Protein AF-A0A942RV87-F1 (afdb_monomer_lite)

pLDDT: mean 85.52, std 11.35, range [35.34, 95.31]

Foldseek 3Di:
DPQQDADLKWKKWAFPQGDIDTCSRVVQAPPVDRVHGSLVCCQPPNDDPVRHDTQKMWMDHHPDIDIDGCVPPDPPKDKDKDWAKDFDADPVRHTPDMDTDWMWTWIWDDDPNDIDTDIDTGD

Radius of gyration: 16.55 Å; chains: 1; bounding box: 51×29×45 Å

Sequence (123 aa):
MNLPIPLDSSIRAEYADGFIIDETALLDRSPYNQDENVFRAILNKAPEEEHGALVKLTTFFRDHMYTIDWTKVPEGSRPIRFRHGFSTTDMGGNVIASGWSGVDFGYQYTKEGRNYEFKKEIR

Secondary structure (DSSP, 8-state):
--PPPPPSEEEEEEETTS-EEEHHHHTS--SS-TTS-HHHHHHHS---GGG-SEEEEEEEETTEEEEEEGGGSPTT-EEEEEEEEEEEE-TTS-EEEEEEEEEEEEEEEEETTEEEEEEEEE-

Structure (mmCIF, N/CA/C/O backbone):
data_AF-A0A942RV87-F1
#
_entry.id   AF-A0A942RV87-F1
#
loop_
_atom_site.group_PDB
_atom_site.id
_atom_site.type_symbol
_atom_site.label_atom_id
_atom_site.label_alt_id
_atom_site.label_comp_id
_atom_site.label_asym_id
_atom_site.label_entity_id
_atom_site.label_seq_id
_atom_site.pdbx_PDB_ins_code
_atom_site.Cartn_x
_atom_site.Cartn_y
_atom_site.Cartn_z
_atom_site.occupancy
_atom_site.B_iso_or_equiv
_atom_site.auth_seq_id
_atom_site.auth_comp_id
_atom_site.auth_asym_id
_atom_site.auth_atom_id
_atom_site.pdbx_PDB_model_num
ATOM 1 N N . MET A 1 1 ? -13.707 -8.703 -22.001 1.00 35.34 1 MET A N 1
ATOM 2 C CA . MET A 1 1 ? -13.308 -7.417 -21.393 1.00 35.34 1 MET A CA 1
ATOM 3 C C . MET A 1 1 ? -11.808 -7.481 -21.184 1.00 35.34 1 MET A C 1
ATOM 5 O O . MET A 1 1 ? -11.368 -8.412 -20.524 1.00 35.34 1 MET A O 1
ATOM 9 N N . ASN A 1 2 ? -11.034 -6.582 -21.796 1.00 35.50 2 ASN A N 1
ATOM 10 C CA . ASN A 1 2 ? -9.607 -6.467 -21.495 1.00 35.50 2 ASN A CA 1
ATOM 11 C C . ASN A 1 2 ? -9.497 -5.804 -20.127 1.00 35.50 2 ASN A C 1
ATOM 13 O O . ASN A 1 2 ? -9.684 -4.595 -20.016 1.00 35.50 2 ASN A O 1
ATOM 17 N N . LEU A 1 3 ? -9.283 -6.610 -19.089 1.00 41.84 3 LEU A N 1
ATOM 18 C CA . LEU A 1 3 ? -8.865 -6.072 -17.804 1.00 41.84 3 LEU A CA 1
ATOM 19 C C . LEU A 1 3 ? -7.516 -5.371 -18.026 1.00 41.84 3 LEU A C 1
ATOM 21 O O . LEU A 1 3 ? -6.682 -5.910 -18.762 1.00 41.84 3 LEU A O 1
ATOM 25 N N . PRO A 1 4 ? -7.313 -4.168 -17.470 1.00 51.50 4 PRO A N 1
ATOM 26 C CA . PRO A 1 4 ? -6.018 -3.509 -17.528 1.00 51.50 4 PRO A CA 1
ATOM 27 C C . PRO A 1 4 ? -4.950 -4.478 -17.019 1.00 51.50 4 PRO A C 1
ATOM 29 O O . PRO A 1 4 ? -5.129 -5.131 -15.989 1.00 51.50 4 PRO A O 1
ATOM 32 N N . ILE A 1 5 ? -3.867 -4.610 -17.788 1.00 46.25 5 ILE A N 1
ATOM 33 C CA . ILE A 1 5 ? -2.694 -5.374 -17.365 1.00 46.25 5 ILE A CA 1
ATOM 34 C C . ILE A 1 5 ? -2.258 -4.740 -16.039 1.00 46.25 5 ILE A C 1
ATOM 36 O O . ILE A 1 5 ? -2.039 -3.524 -16.021 1.00 46.25 5 ILE A O 1
ATOM 40 N N . PRO A 1 6 ? -2.193 -5.501 -14.931 1.00 52.31 6 PRO A N 1
ATOM 41 C CA . PRO A 1 6 ? -1.683 -4.973 -13.680 1.00 52.31 6 PRO A CA 1
ATOM 42 C C . PRO A 1 6 ? -0.337 -4.316 -13.958 1.00 52.31 6 PRO A C 1
ATOM 44 O O . PRO A 1 6 ? 0.491 -4.886 -14.668 1.00 52.31 6 PRO A O 1
ATOM 47 N N . LEU A 1 7 ? -0.112 -3.122 -13.414 1.00 61.56 7 LEU A N 1
ATOM 48 C CA . LEU A 1 7 ? 1.251 -2.612 -13.320 1.00 61.56 7 LEU A CA 1
ATOM 49 C C . LEU A 1 7 ? 2.100 -3.724 -12.696 1.00 61.56 7 LEU A C 1
ATOM 51 O O . LEU A 1 7 ? 1.633 -4.369 -11.757 1.00 61.56 7 LEU A O 1
ATOM 55 N N . ASP A 1 8 ? 3.313 -3.954 -13.215 1.00 67.69 8 ASP A N 1
ATOM 56 C CA . ASP A 1 8 ? 4.206 -5.048 -12.781 1.00 67.69 8 ASP A CA 1
ATOM 57 C C . ASP A 1 8 ? 4.320 -5.156 -11.250 1.00 67.69 8 ASP A C 1
ATOM 59 O O . ASP A 1 8 ? 4.561 -6.237 -10.717 1.00 67.69 8 ASP A O 1
ATOM 63 N N . SER A 1 9 ? 4.083 -4.040 -10.550 1.00 78.75 9 SER A N 1
ATOM 64 C CA . SER A 1 9 ? 3.606 -4.013 -9.170 1.00 78.75 9 SER A CA 1
ATOM 65 C C . SER A 1 9 ? 2.347 -3.140 -9.035 1.00 78.75 9 SER A C 1
ATOM 67 O O . SER A 1 9 ? 2.428 -1.941 -9.322 1.00 78.75 9 SER A O 1
ATOM 69 N N . SER A 1 10 ? 1.239 -3.672 -8.526 1.00 88.12 10 SER A N 1
ATOM 70 C CA . SER A 1 10 ? 0.019 -2.907 -8.226 1.00 88.12 10 SER A CA 1
ATOM 71 C C . SER A 1 10 ? -0.443 -3.138 -6.786 1.00 88.12 10 SER A C 1
ATOM 73 O O . SER A 1 10 ? -0.019 -4.094 -6.132 1.00 88.12 10 SER A O 1
ATOM 75 N N . ILE A 1 11 ? -1.300 -2.260 -6.266 1.00 90.44 11 ILE A N 1
ATOM 76 C CA . ILE A 1 11 ? -1.909 -2.416 -4.938 1.00 90.44 11 ILE A CA 1
ATOM 77 C C . ILE A 1 11 ? -3.427 -2.294 -4.969 1.00 90.44 11 ILE A C 1
ATOM 79 O O . ILE A 1 11 ? -3.999 -1.628 -5.830 1.00 90.44 11 ILE A O 1
ATOM 83 N N . ARG A 1 12 ? -4.058 -2.882 -3.954 1.00 92.69 12 ARG A N 1
ATOM 84 C CA . ARG A 1 12 ? -5.490 -2.779 -3.686 1.00 92.69 12 ARG A CA 1
ATOM 85 C C . ARG A 1 12 ? -5.744 -2.620 -2.195 1.00 92.69 12 ARG A C 1
ATOM 87 O O . ARG A 1 12 ? -5.260 -3.432 -1.407 1.00 92.69 12 ARG A O 1
ATOM 94 N N . ALA A 1 13 ? -6.509 -1.601 -1.829 1.00 93.00 13 ALA A N 1
ATOM 95 C CA . ALA A 1 13 ? -6.954 -1.322 -0.470 1.00 93.00 13 ALA A CA 1
ATOM 96 C C . ALA A 1 13 ? -8.460 -1.589 -0.349 1.00 93.00 13 ALA A C 1
ATOM 98 O O . ALA A 1 13 ? -9.222 -1.152 -1.207 1.00 93.00 13 ALA A O 1
ATOM 99 N N . GLU A 1 14 ? -8.869 -2.298 0.700 1.00 94.75 14 GLU A N 1
ATOM 100 C CA . GLU A 1 14 ? -10.266 -2.589 1.048 1.00 94.75 14 GLU A CA 1
ATOM 101 C C . GLU A 1 14 ? -10.568 -1.995 2.424 1.00 94.75 14 GLU A C 1
ATOM 103 O O . GLU A 1 14 ? -9.768 -2.154 3.355 1.00 94.75 14 GLU A O 1
ATOM 108 N N . TYR A 1 15 ? -11.718 -1.338 2.544 1.00 93.94 15 TYR A N 1
ATOM 109 C CA . TYR A 1 15 ? -12.161 -0.615 3.735 1.00 93.94 15 TYR A CA 1
ATOM 110 C C . TYR A 1 15 ? -13.391 -1.267 4.365 1.00 93.94 15 TYR A C 1
ATOM 112 O O . TYR A 1 15 ? -14.017 -2.143 3.768 1.00 93.94 15 TYR A O 1
ATOM 120 N N . ALA A 1 16 ? -13.679 -0.905 5.614 1.00 92.94 16 ALA A N 1
ATOM 121 C CA . ALA A 1 16 ? -14.646 -1.603 6.458 1.00 92.94 16 ALA A CA 1
ATOM 122 C C . ALA A 1 16 ? -16.072 -1.636 5.882 1.00 92.94 16 ALA A C 1
ATOM 124 O O . ALA A 1 16 ? -16.790 -2.611 6.100 1.00 92.94 16 ALA A O 1
ATOM 125 N N . ASP A 1 17 ? -16.472 -0.607 5.138 1.00 92.94 17 ASP A N 1
ATOM 126 C CA . ASP A 1 17 ? -17.773 -0.528 4.467 1.00 92.94 17 ASP A CA 1
ATOM 127 C C . ASP A 1 17 ? -17.830 -1.277 3.118 1.00 92.94 17 ASP A C 1
ATOM 129 O O . ASP A 1 17 ? -18.891 -1.379 2.500 1.00 92.94 17 ASP A O 1
ATOM 133 N N . GLY A 1 18 ? -16.699 -1.820 2.660 1.00 91.56 18 GLY A N 1
ATOM 134 C CA . GLY A 1 18 ? -16.550 -2.478 1.365 1.00 91.56 18 GLY A CA 1
ATOM 135 C C . GLY A 1 18 ? -16.053 -1.569 0.239 1.00 91.56 18 GLY A C 1
ATOM 136 O O . GLY A 1 18 ? -15.942 -2.041 -0.894 1.00 91.56 18 GLY A O 1
ATOM 137 N N . PHE A 1 19 ? -15.721 -0.303 0.509 1.00 91.94 19 PHE A N 1
ATOM 138 C CA . PHE A 1 19 ? -15.067 0.573 -0.458 1.00 91.94 19 PHE A CA 1
ATOM 139 C C . PHE A 1 19 ? -13.678 0.039 -0.831 1.00 91.94 19 PHE A C 1
ATOM 141 O O . PHE A 1 19 ? -12.939 -0.488 0.007 1.00 91.94 19 PHE A O 1
ATOM 148 N N . ILE A 1 20 ? -13.322 0.150 -2.115 1.00 91.88 20 ILE A N 1
ATOM 149 C CA . ILE A 1 20 ? -12.077 -0.399 -2.660 1.00 91.88 20 ILE A CA 1
ATOM 150 C C . ILE A 1 20 ? -11.376 0.642 -3.528 1.00 91.88 20 ILE A C 1
ATOM 152 O O . ILE A 1 20 ? -11.950 1.140 -4.496 1.00 91.88 20 ILE A O 1
ATOM 156 N N . ILE A 1 21 ? -10.094 0.880 -3.239 1.00 90.19 21 ILE A N 1
ATOM 157 C CA . ILE A 1 21 ? -9.183 1.623 -4.118 1.00 90.19 21 ILE A CA 1
ATOM 158 C C . ILE A 1 21 ? -8.205 0.635 -4.750 1.00 90.19 21 ILE A C 1
ATOM 160 O O . ILE A 1 21 ? -7.560 -0.140 -4.042 1.00 90.19 21 ILE A O 1
ATOM 164 N N . ASP A 1 22 ? -8.080 0.657 -6.076 1.00 90.06 22 ASP A N 1
ATOM 165 C CA . ASP A 1 22 ? -7.328 -0.353 -6.820 1.00 90.06 22 ASP A CA 1
ATOM 166 C C . ASP A 1 22 ? -6.466 0.274 -7.925 1.00 90.06 22 ASP A C 1
ATOM 168 O O . ASP A 1 22 ? -6.976 0.866 -8.879 1.00 90.06 22 ASP A O 1
ATOM 172 N N . GLU A 1 23 ? -5.144 0.121 -7.807 1.00 87.12 23 GLU A N 1
ATOM 173 C CA . GLU A 1 23 ? -4.163 0.607 -8.784 1.00 87.12 23 GLU A CA 1
ATOM 174 C C . GLU A 1 23 ? -4.318 -0.098 -10.140 1.00 87.12 23 GLU A C 1
ATOM 176 O O . GLU A 1 23 ? -4.011 0.504 -11.170 1.00 87.12 23 GLU A O 1
ATOM 181 N N . THR A 1 24 ? -4.835 -1.336 -10.166 1.00 79.50 24 THR A N 1
ATOM 182 C CA . THR A 1 24 ? -5.089 -2.067 -11.418 1.00 79.50 24 THR A CA 1
ATOM 183 C C . THR A 1 24 ? -6.232 -1.443 -12.208 1.00 79.50 24 THR A C 1
ATOM 185 O O . THR A 1 24 ? -6.108 -1.274 -13.416 1.00 79.50 24 THR A O 1
ATOM 188 N N . ALA A 1 25 ? -7.316 -1.040 -11.540 1.00 80.56 25 ALA A N 1
ATOM 189 C CA . ALA A 1 25 ? -8.480 -0.452 -12.195 1.00 80.56 25 ALA A CA 1
ATOM 190 C C . ALA A 1 25 ? -8.252 1.020 -12.579 1.00 80.56 25 ALA A C 1
ATOM 192 O O . ALA A 1 25 ? -8.737 1.466 -13.617 1.00 80.56 25 ALA A O 1
ATOM 193 N N . LEU A 1 26 ? -7.514 1.768 -11.751 1.00 77.19 26 LEU A N 1
ATOM 194 C CA . LEU A 1 26 ? -7.356 3.222 -11.879 1.00 77.19 26 LEU A CA 1
ATOM 195 C C . LEU A 1 26 ? -6.091 3.666 -12.632 1.00 77.19 26 LEU A C 1
ATOM 197 O O . LEU A 1 26 ? -5.913 4.864 -12.843 1.00 77.19 26 LEU A O 1
ATOM 201 N N . LEU A 1 27 ? -5.220 2.736 -13.045 1.00 77.56 27 LEU A N 1
ATOM 202 C CA . LEU A 1 27 ? -3.946 3.033 -13.722 1.00 77.56 27 LEU A CA 1
ATOM 203 C C . LEU A 1 27 ? -3.029 3.963 -12.892 1.00 77.56 27 LEU A C 1
ATOM 205 O O . LEU A 1 27 ? -2.566 4.989 -13.386 1.00 77.56 27 LEU A O 1
ATOM 209 N N . ASP A 1 28 ? -2.792 3.611 -11.623 1.00 81.50 28 ASP A N 1
ATOM 210 C CA . ASP A 1 28 ? -2.002 4.384 -10.636 1.00 81.50 28 ASP A CA 1
ATOM 211 C C . ASP A 1 28 ? -2.433 5.845 -10.439 1.00 81.50 28 ASP A C 1
ATOM 213 O O . ASP A 1 28 ? -1.616 6.709 -10.136 1.00 81.50 28 ASP A O 1
ATOM 217 N N . ARG A 1 29 ? -3.732 6.136 -10.567 1.00 84.88 29 ARG A N 1
ATOM 218 C CA . ARG A 1 29 ? -4.301 7.459 -10.269 1.00 84.88 29 ARG A CA 1
ATOM 219 C C . ARG A 1 29 ? -5.178 7.424 -9.030 1.00 84.88 29 ARG A C 1
ATOM 221 O O . ARG A 1 29 ? -6.035 6.555 -8.891 1.00 84.88 29 ARG A O 1
ATOM 228 N N . SER A 1 30 ? -4.977 8.384 -8.137 1.00 84.06 30 SER A N 1
ATOM 229 C CA . SER A 1 30 ? -5.816 8.561 -6.956 1.00 84.06 30 SER A CA 1
ATOM 230 C C . SER A 1 30 ? -7.253 8.920 -7.360 1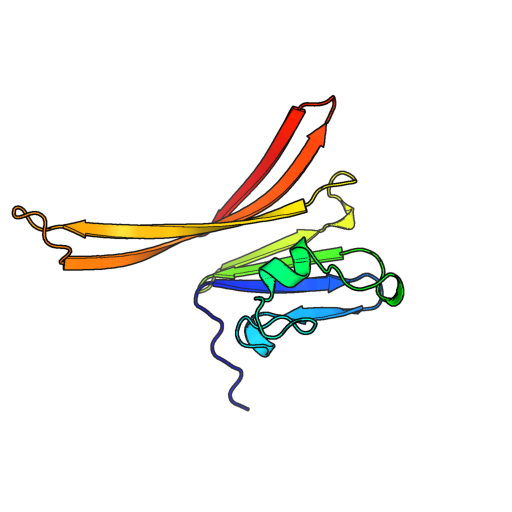.00 84.06 30 SER A C 1
ATOM 232 O O . SER A 1 30 ? -7.446 9.765 -8.239 1.00 84.06 30 SER A O 1
ATOM 234 N N . PRO A 1 31 ? -8.274 8.336 -6.703 1.00 84.12 31 PRO A N 1
ATOM 235 C CA . PRO A 1 31 ? -9.667 8.714 -6.933 1.00 84.12 31 PRO A CA 1
ATOM 236 C C . PRO A 1 31 ? -10.000 10.117 -6.393 1.00 84.12 31 PRO A C 1
ATOM 238 O O . PRO A 1 31 ? -11.021 10.684 -6.768 1.00 84.12 31 PRO A O 1
ATOM 241 N N . TYR A 1 32 ? -9.142 10.690 -5.540 1.00 83.25 32 TYR A N 1
ATOM 242 C CA . TYR A 1 32 ? -9.386 11.964 -4.852 1.00 83.25 32 TYR A CA 1
ATOM 243 C C . TYR A 1 32 ? -8.589 13.139 -5.427 1.00 83.25 32 TYR A C 1
ATOM 245 O O . TYR A 1 32 ? -8.971 14.294 -5.253 1.00 83.25 32 TYR A O 1
ATOM 253 N N . ASN A 1 33 ? -7.440 12.867 -6.051 1.00 83.06 33 ASN A N 1
ATOM 254 C CA . ASN A 1 33 ? -6.567 13.887 -6.627 1.00 83.06 33 ASN A CA 1
ATOM 255 C C . ASN A 1 33 ? -5.850 13.326 -7.859 1.00 83.06 33 ASN A C 1
ATOM 257 O O . ASN A 1 33 ? -5.003 12.452 -7.728 1.00 83.06 33 ASN A O 1
ATOM 261 N N . GLN A 1 34 ? -6.147 13.847 -9.047 1.00 82.06 34 GLN A N 1
ATOM 262 C CA . GLN A 1 34 ? -5.583 13.319 -10.295 1.00 82.06 34 GLN A CA 1
ATOM 263 C C . GLN A 1 34 ? -4.062 13.506 -10.423 1.00 82.06 34 GLN A C 1
ATOM 265 O O . GLN A 1 34 ? -3.441 12.792 -11.209 1.00 82.06 34 GLN A O 1
ATOM 270 N N . ASP A 1 35 ? -3.468 14.404 -9.634 1.00 84.94 35 ASP A N 1
ATOM 271 C CA . ASP A 1 35 ? -2.017 14.625 -9.586 1.00 84.94 35 ASP A CA 1
ATOM 272 C C . ASP A 1 35 ? -1.292 13.652 -8.635 1.00 84.94 35 ASP A C 1
ATOM 274 O O . ASP A 1 35 ? -0.063 13.655 -8.535 1.00 84.94 35 ASP A O 1
ATOM 278 N N . GLU A 1 36 ? -2.039 12.813 -7.912 1.00 85.31 36 GLU A N 1
ATOM 279 C CA . GLU A 1 36 ? -1.506 11.821 -6.986 1.00 85.31 36 GLU A CA 1
ATOM 280 C C . GLU A 1 36 ? -1.785 10.399 -7.455 1.00 85.31 36 GLU A C 1
ATOM 282 O O . GLU A 1 36 ? -2.736 10.113 -8.183 1.00 85.31 36 GLU A O 1
ATOM 287 N N . ASN A 1 37 ? -0.959 9.478 -6.972 1.00 87.62 37 ASN A N 1
ATOM 288 C CA . ASN A 1 37 ? -1.090 8.069 -7.283 1.00 87.62 37 ASN A CA 1
ATOM 289 C C . ASN A 1 37 ? -1.861 7.303 -6.202 1.00 87.62 37 ASN A C 1
ATOM 291 O O . ASN A 1 37 ? -2.064 7.812 -5.096 1.00 87.62 37 ASN A O 1
ATOM 295 N N . VAL A 1 38 ? -2.314 6.083 -6.505 1.00 88.25 38 VAL A N 1
ATOM 296 C CA . VAL A 1 38 ? -3.189 5.317 -5.592 1.00 88.25 38 VAL A CA 1
ATOM 297 C C . VAL A 1 38 ? -2.513 5.073 -4.246 1.00 88.25 38 VAL A C 1
ATOM 299 O O . VAL A 1 38 ? -3.142 5.200 -3.198 1.00 88.25 38 VAL A O 1
ATOM 302 N N . PHE A 1 39 ? -1.213 4.778 -4.248 1.00 88.06 39 PHE A N 1
ATOM 303 C CA . PHE A 1 39 ? -0.488 4.565 -2.998 1.00 88.06 39 PHE A CA 1
ATOM 304 C C . PHE A 1 39 ? -0.421 5.832 -2.142 1.00 88.06 39 PHE A C 1
ATOM 306 O O . PHE A 1 39 ? -0.629 5.763 -0.933 1.00 88.06 39 PHE A O 1
ATOM 313 N N . ARG A 1 40 ? -0.193 7.001 -2.753 1.00 85.31 40 ARG A N 1
ATOM 314 C CA . ARG A 1 40 ? -0.272 8.284 -2.045 1.00 85.31 40 ARG A CA 1
ATOM 315 C C . ARG A 1 40 ? -1.673 8.578 -1.531 1.00 85.31 40 ARG A C 1
ATOM 317 O O . ARG A 1 40 ? -1.777 9.079 -0.416 1.00 85.31 40 ARG A O 1
ATOM 324 N N . ALA A 1 41 ? -2.712 8.222 -2.287 1.00 87.06 41 ALA A N 1
ATOM 325 C CA . ALA A 1 41 ? -4.091 8.322 -1.823 1.00 87.06 41 ALA A CA 1
ATOM 326 C C . ALA A 1 41 ? -4.265 7.534 -0.523 1.00 87.06 41 ALA A C 1
ATOM 328 O O . ALA A 1 41 ? -4.634 8.106 0.488 1.00 87.06 41 ALA A O 1
ATOM 329 N N . ILE A 1 42 ? -3.863 6.264 -0.503 1.00 88.25 42 ILE A N 1
ATOM 330 C CA . ILE A 1 42 ? -3.969 5.407 0.686 1.00 88.25 42 ILE A CA 1
ATOM 331 C C . ILE A 1 42 ? -3.200 5.986 1.890 1.00 88.25 42 ILE A C 1
ATOM 333 O O . ILE A 1 42 ? -3.649 5.838 3.024 1.00 88.25 42 ILE A O 1
ATOM 337 N N . LEU A 1 43 ? -2.058 6.648 1.662 1.00 86.00 43 LEU A N 1
ATOM 338 C CA . LEU A 1 43 ? -1.239 7.242 2.727 1.00 86.00 43 LEU A CA 1
ATOM 339 C C . LEU A 1 43 ? -1.788 8.560 3.283 1.00 86.00 43 LEU A C 1
ATOM 341 O O . LEU A 1 43 ? -1.760 8.765 4.493 1.00 86.00 43 LEU A O 1
ATOM 345 N N . ASN A 1 44 ? -2.199 9.474 2.404 1.00 79.94 44 ASN A N 1
ATOM 346 C CA . ASN A 1 44 ? -2.482 10.868 2.766 1.00 79.94 44 ASN A CA 1
ATOM 347 C C . ASN A 1 44 ? -3.976 11.184 2.793 1.00 79.94 44 ASN A C 1
ATOM 349 O O . ASN A 1 44 ? -4.400 12.124 3.459 1.00 79.94 44 ASN A O 1
ATOM 353 N N . LYS A 1 45 ? -4.754 10.432 2.019 1.00 74.88 45 LYS A N 1
ATOM 354 C CA . LYS A 1 45 ? -6.195 10.568 1.839 1.00 74.88 45 LYS A CA 1
ATOM 355 C C . LYS A 1 45 ? -6.821 9.187 1.930 1.00 74.88 45 LYS A C 1
ATOM 357 O O . LYS A 1 45 ? -7.457 8.721 0.984 1.00 74.88 45 LYS A O 1
ATOM 362 N N . ALA A 1 46 ? -6.568 8.510 3.053 1.00 73.12 46 ALA A N 1
ATOM 363 C CA . ALA A 1 46 ? -7.368 7.350 3.398 1.00 73.12 46 ALA A CA 1
ATOM 364 C C . ALA A 1 46 ? -8.851 7.739 3.219 1.00 73.12 46 ALA A C 1
ATOM 366 O O . ALA A 1 46 ? -9.187 8.905 3.449 1.00 73.12 46 ALA A O 1
ATOM 367 N N . PRO A 1 47 ? -9.696 6.814 2.752 1.00 75.38 47 PRO A N 1
ATOM 368 C CA . PRO A 1 47 ? -11.124 7.009 2.615 1.00 75.38 47 PRO A CA 1
ATOM 369 C C . PRO A 1 47 ? -11.680 7.793 3.779 1.00 75.38 47 PRO A C 1
ATOM 371 O O . PRO A 1 47 ? -11.292 7.567 4.930 1.00 75.38 47 PRO A O 1
ATOM 374 N N . GLU A 1 48 ? -12.528 8.752 3.428 1.00 72.75 48 GLU A N 1
ATOM 375 C CA . GLU A 1 48 ? -13.154 9.646 4.386 1.00 72.75 48 GLU A CA 1
ATOM 376 C C . GLU A 1 48 ? -13.873 8.838 5.477 1.00 72.75 48 GLU A C 1
ATOM 378 O O . GLU A 1 48 ? -14.096 7.631 5.339 1.00 72.75 48 GLU A O 1
ATOM 383 N N . GLU A 1 49 ? -14.243 9.499 6.578 1.00 76.31 49 GLU A N 1
ATOM 384 C CA . GLU A 1 49 ? -14.845 8.849 7.756 1.00 76.31 49 GLU A CA 1
ATOM 385 C C . GLU A 1 49 ? -16.027 7.914 7.415 1.00 76.31 49 GLU A C 1
ATOM 387 O O . GLU A 1 49 ? -16.292 6.970 8.157 1.00 76.31 49 GLU A O 1
ATOM 392 N N . GLU A 1 50 ? -16.691 8.127 6.274 1.00 84.44 50 GLU A N 1
ATOM 393 C CA . GLU A 1 50 ? -17.792 7.312 5.754 1.00 84.44 50 GLU A CA 1
ATOM 394 C C . GLU A 1 50 ? -17.433 5.845 5.457 1.00 84.44 50 GLU A C 1
ATOM 396 O O . GLU A 1 50 ? -18.264 4.963 5.669 1.00 84.44 50 GLU A O 1
ATOM 401 N N . HIS A 1 51 ? -16.204 5.567 5.018 1.00 86.19 51 HIS A N 1
ATOM 402 C CA . HIS A 1 51 ? -15.797 4.229 4.571 1.00 86.19 51 HIS A CA 1
ATOM 403 C C . HIS A 1 51 ? -15.158 3.381 5.688 1.00 86.19 51 HIS A C 1
ATOM 405 O O . HIS A 1 51 ? -14.939 2.171 5.559 1.00 86.19 51 HIS A O 1
ATOM 411 N N . GLY A 1 52 ? -14.866 4.017 6.824 1.00 86.56 52 GLY A N 1
ATOM 412 C CA . GLY A 1 52 ? -14.255 3.384 7.983 1.00 86.56 52 GLY A CA 1
ATOM 413 C C . GLY A 1 52 ? -12.781 3.010 7.790 1.00 86.56 52 GLY A C 1
ATOM 414 O O . GLY A 1 52 ? -12.060 3.541 6.947 1.00 86.56 52 GLY A O 1
ATOM 415 N N . ALA A 1 53 ? -12.297 2.102 8.638 1.00 89.12 53 ALA A N 1
ATOM 416 C CA . ALA A 1 53 ? -10.883 1.744 8.688 1.00 89.12 53 ALA A CA 1
ATOM 417 C C . ALA A 1 53 ? -10.446 0.868 7.501 1.00 89.12 53 ALA A C 1
ATOM 419 O O . ALA A 1 53 ? -11.219 0.063 6.980 1.00 89.12 53 ALA A O 1
ATOM 420 N N . LEU A 1 54 ? -9.167 0.974 7.126 1.00 91.88 54 LEU A N 1
ATOM 421 C CA . LEU A 1 54 ? -8.516 0.031 6.213 1.00 91.88 54 LEU A CA 1
ATOM 422 C C . LEU A 1 54 ? -8.564 -1.373 6.833 1.00 91.88 54 LEU A C 1
ATOM 424 O O . LEU A 1 54 ? -8.091 -1.559 7.951 1.00 91.88 54 LEU A O 1
ATOM 428 N N . VAL A 1 55 ? -9.113 -2.356 6.117 1.00 94.38 55 VAL A N 1
ATOM 429 C CA . VAL A 1 55 ? -9.217 -3.748 6.596 1.00 94.38 55 VAL A CA 1
ATOM 430 C C . VAL A 1 55 ? -8.239 -4.676 5.894 1.00 94.38 55 VAL A C 1
ATOM 432 O O . VAL A 1 55 ? -7.691 -5.585 6.519 1.00 94.38 55 VAL A O 1
ATOM 435 N N . LYS A 1 56 ? -7.957 -4.440 4.611 1.00 95.12 56 LYS A N 1
ATOM 436 C CA . LYS A 1 56 ? -6.959 -5.207 3.863 1.00 95.12 56 LYS A CA 1
ATOM 437 C C . LYS A 1 56 ? -6.185 -4.297 2.939 1.00 95.12 56 LYS A C 1
ATOM 439 O O . LYS A 1 56 ? -6.758 -3.454 2.255 1.00 95.12 56 LYS A O 1
ATOM 444 N N . LEU A 1 57 ? -4.891 -4.556 2.835 1.00 93.81 57 LEU A N 1
ATOM 445 C CA . LEU A 1 57 ? -4.080 -4.019 1.755 1.00 93.81 57 LEU A CA 1
ATOM 446 C C . LEU A 1 57 ? -3.337 -5.175 1.106 1.00 93.81 57 LEU A C 1
ATOM 448 O O . LEU A 1 57 ? -2.701 -5.998 1.773 1.00 93.81 57 LEU A O 1
ATOM 452 N N . THR A 1 58 ? -3.454 -5.229 -0.209 1.00 92.69 58 THR A N 1
ATOM 453 C CA . THR A 1 58 ? -2.879 -6.268 -1.046 1.00 92.69 58 THR A CA 1
ATOM 454 C C . THR A 1 58 ? -1.922 -5.632 -2.029 1.00 92.69 58 THR A C 1
ATOM 456 O O . THR A 1 58 ? -2.220 -4.587 -2.600 1.00 92.69 58 THR A O 1
ATOM 459 N N . THR A 1 59 ? -0.788 -6.281 -2.239 1.00 90.94 59 THR A N 1
ATOM 460 C CA . THR A 1 59 ? 0.116 -5.994 -3.344 1.00 90.94 59 THR A CA 1
ATOM 461 C C . THR A 1 59 ? 0.130 -7.180 -4.295 1.00 90.94 59 THR A C 1
ATOM 463 O O . THR A 1 59 ? 0.102 -8.341 -3.874 1.00 90.94 59 THR A O 1
ATOM 466 N N . PHE A 1 60 ? 0.206 -6.869 -5.577 1.00 87.88 60 PHE A N 1
ATOM 467 C CA . PHE A 1 60 ? 0.383 -7.818 -6.661 1.00 87.88 60 PHE A CA 1
ATOM 468 C C . PHE A 1 60 ? 1.719 -7.499 -7.315 1.00 87.88 60 PHE A C 1
ATOM 470 O O . PHE A 1 60 ? 2.006 -6.333 -7.580 1.00 87.88 60 PHE A O 1
ATOM 477 N N . PHE A 1 61 ? 2.553 -8.506 -7.527 1.00 85.12 61 PHE A N 1
ATOM 478 C CA . PHE A 1 61 ? 3.811 -8.369 -8.247 1.00 85.12 61 PHE A CA 1
ATOM 479 C C . PHE A 1 61 ? 4.012 -9.614 -9.092 1.00 85.12 61 PHE A C 1
ATOM 481 O O . PHE A 1 61 ? 4.164 -10.700 -8.537 1.00 85.12 61 PHE A O 1
ATOM 488 N N . ARG A 1 62 ? 3.998 -9.464 -10.419 1.00 82.81 62 ARG A N 1
ATOM 489 C CA . ARG A 1 62 ? 4.028 -10.597 -11.359 1.00 82.81 62 ARG A CA 1
ATOM 490 C C . ARG A 1 62 ? 2.951 -11.644 -11.011 1.00 82.81 62 ARG A C 1
ATOM 492 O O . ARG A 1 62 ? 1.765 -11.336 -11.055 1.00 82.81 62 ARG A O 1
ATOM 499 N N . ASP A 1 63 ? 3.355 -12.860 -10.661 1.00 80.56 63 ASP A N 1
ATOM 500 C CA . ASP A 1 63 ? 2.528 -13.998 -10.251 1.00 80.56 63 ASP A CA 1
ATOM 501 C C . ASP A 1 63 ? 2.356 -14.119 -8.724 1.00 80.56 63 ASP A C 1
ATOM 503 O O . ASP A 1 63 ? 1.694 -15.035 -8.232 1.00 80.56 63 ASP A O 1
ATOM 507 N N . HIS A 1 64 ? 2.900 -13.171 -7.961 1.00 83.94 64 HIS A N 1
ATOM 508 C CA . HIS A 1 64 ? 2.810 -13.142 -6.511 1.00 83.94 64 HIS A CA 1
ATOM 509 C C . HIS A 1 64 ? 1.751 -12.162 -6.005 1.00 83.94 64 HIS A C 1
ATOM 511 O O . HIS A 1 64 ? 1.656 -11.011 -6.433 1.00 83.94 64 HIS A O 1
ATOM 517 N N . MET A 1 65 ? 0.988 -12.614 -5.010 1.00 88.69 65 MET A N 1
ATOM 518 C CA . MET A 1 65 ? 0.013 -11.809 -4.284 1.00 88.69 65 MET A CA 1
ATOM 519 C C . MET A 1 65 ? 0.298 -11.899 -2.789 1.00 88.69 65 MET A C 1
ATOM 521 O O . MET A 1 65 ? 0.415 -12.992 -2.230 1.00 88.69 65 MET A O 1
ATOM 525 N N . TYR A 1 66 ? 0.370 -10.744 -2.136 1.00 91.12 66 TYR A N 1
ATOM 526 C CA . TYR A 1 66 ? 0.526 -10.663 -0.691 1.00 91.12 66 TYR A CA 1
ATOM 527 C C . TYR A 1 66 ? -0.491 -9.706 -0.103 1.00 91.12 66 TYR A C 1
ATOM 529 O O . TYR A 1 66 ? -0.553 -8.538 -0.478 1.00 91.12 66 TYR A O 1
ATOM 537 N N . THR A 1 67 ? -1.256 -10.213 0.856 1.00 93.69 67 THR A N 1
ATOM 538 C CA . THR A 1 67 ? -2.266 -9.458 1.590 1.00 93.69 67 THR A CA 1
ATOM 539 C C . THR A 1 67 ? -1.874 -9.406 3.053 1.00 93.69 67 THR A C 1
ATOM 541 O O . THR A 1 67 ? -1.462 -10.411 3.634 1.00 93.69 67 THR A O 1
ATOM 544 N N . ILE A 1 68 ? -2.031 -8.237 3.654 1.00 94.62 68 ILE A N 1
ATOM 545 C CA . ILE A 1 68 ? -1.955 -8.067 5.100 1.00 94.62 68 ILE A CA 1
ATOM 546 C C . ILE A 1 68 ? -3.361 -7.697 5.572 1.00 94.62 68 ILE A C 1
ATOM 548 O O . ILE A 1 68 ? -4.059 -6.886 4.957 1.00 94.62 68 ILE A O 1
ATOM 552 N N . ASP A 1 69 ? -3.762 -8.337 6.661 1.00 95.31 69 ASP A N 1
ATOM 553 C CA . ASP A 1 69 ? -5.002 -8.064 7.373 1.00 95.31 69 ASP A CA 1
ATOM 554 C C . ASP A 1 69 ? -4.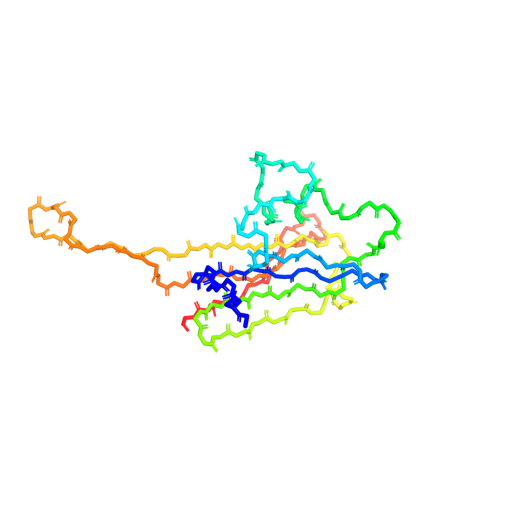756 -6.919 8.355 1.00 95.31 69 ASP A C 1
ATOM 556 O O . ASP A 1 69 ? -4.098 -7.095 9.383 1.00 95.31 69 ASP A O 1
ATOM 560 N N . TRP A 1 70 ? -5.257 -5.737 8.009 1.00 93.38 70 TRP A N 1
ATOM 561 C CA . TRP A 1 70 ? -5.025 -4.514 8.769 1.00 93.38 70 TRP A CA 1
ATOM 562 C C . TRP A 1 70 ? -5.773 -4.494 10.105 1.00 93.38 70 TRP A C 1
ATOM 564 O O . TRP A 1 70 ? -5.376 -3.765 11.008 1.00 93.38 70 TRP A O 1
ATOM 574 N N . THR A 1 71 ? -6.773 -5.360 10.291 1.00 92.31 71 THR A N 1
ATOM 575 C CA . THR A 1 71 ? -7.474 -5.499 11.580 1.00 92.31 71 THR A CA 1
ATOM 576 C C . THR A 1 71 ? -6.596 -6.123 12.671 1.00 92.31 71 THR A C 1
ATOM 578 O O . THR A 1 71 ? -6.911 -6.035 13.855 1.00 92.31 71 THR A O 1
ATOM 581 N N . LYS A 1 72 ? -5.478 -6.749 12.279 1.00 94.06 72 LYS A N 1
ATOM 582 C CA . LYS A 1 72 ? -4.499 -7.391 13.174 1.00 94.06 72 LYS A CA 1
ATOM 583 C C . LYS A 1 72 ? -3.209 -6.586 13.333 1.00 94.06 72 LYS A C 1
ATOM 585 O O . LYS A 1 72 ? -2.300 -7.012 14.046 1.00 94.06 72 LYS A O 1
ATOM 590 N N . VAL A 1 73 ? -3.101 -5.464 12.631 1.00 93.06 73 VAL A N 1
ATOM 591 C CA . VAL A 1 73 ? -1.926 -4.595 12.633 1.00 93.06 73 VAL A CA 1
ATOM 592 C C . VAL A 1 73 ? -2.013 -3.638 13.838 1.00 93.06 73 VAL A C 1
ATOM 594 O O . VAL A 1 73 ? -3.118 -3.246 14.210 1.00 93.06 73 VAL A O 1
ATOM 597 N N . PRO A 1 74 ? -0.888 -3.256 14.482 1.00 93.25 74 PRO A N 1
ATOM 598 C CA . PRO A 1 74 ? -0.916 -2.305 15.593 1.00 93.25 74 PRO A CA 1
ATOM 599 C C . PRO A 1 74 ? -1.619 -0.991 15.234 1.00 93.25 74 PRO A C 1
ATOM 601 O O . PRO A 1 74 ? -1.482 -0.488 14.117 1.00 93.25 74 PRO A O 1
ATOM 604 N N . GLU A 1 75 ? -2.330 -0.403 16.191 1.00 88.31 75 GLU A N 1
ATOM 605 C CA . GLU A 1 75 ? -2.993 0.887 15.994 1.00 88.31 75 GLU A CA 1
ATOM 606 C C . GLU A 1 75 ? -1.986 1.984 15.600 1.00 88.31 75 GLU A C 1
ATOM 608 O O . GLU A 1 75 ? -0.837 1.992 16.048 1.00 88.31 75 GLU A O 1
ATOM 613 N N . GLY A 1 76 ? -2.404 2.889 14.711 1.00 85.88 76 GLY A N 1
ATOM 614 C CA . GLY A 1 76 ? -1.547 3.951 14.176 1.00 85.88 76 GLY A CA 1
ATOM 615 C C . GLY A 1 76 ? -0.511 3.484 13.146 1.00 85.88 76 GLY A C 1
ATOM 616 O O . GLY A 1 76 ? 0.320 4.283 12.712 1.00 85.88 76 GLY A O 1
ATOM 617 N N . SER A 1 77 ? -0.537 2.212 12.735 1.00 91.56 77 SER A N 1
ATOM 618 C CA . SER A 1 77 ? 0.336 1.731 11.665 1.00 91.56 77 SER A CA 1
ATOM 619 C C . SER A 1 77 ? -0.008 2.361 10.321 1.00 91.56 77 SER A C 1
ATOM 621 O O . SER A 1 77 ? -1.176 2.517 9.966 1.00 91.56 77 SER A O 1
ATOM 623 N N . ARG A 1 78 ? 1.021 2.622 9.517 1.00 90.19 78 ARG A N 1
ATOM 624 C CA . ARG A 1 78 ? 0.894 3.118 8.144 1.00 90.19 78 ARG A CA 1
ATOM 625 C C . ARG A 1 78 ? 1.454 2.117 7.137 1.00 90.19 78 ARG A C 1
ATOM 627 O O . ARG A 1 78 ? 2.465 1.475 7.434 1.00 90.19 78 ARG A O 1
ATOM 634 N N . PRO A 1 79 ? 0.849 1.977 5.950 1.00 92.69 79 PRO A N 1
ATOM 635 C CA . PRO A 1 79 ? 1.386 1.101 4.922 1.00 92.69 79 PRO A CA 1
ATOM 636 C C . PRO A 1 79 ? 2.713 1.626 4.374 1.00 92.69 79 PRO A C 1
ATOM 638 O O . PRO A 1 79 ? 2.948 2.830 4.309 1.00 92.69 79 PRO A O 1
ATOM 641 N N . ILE A 1 80 ? 3.585 0.712 3.961 1.00 91.62 80 ILE A N 1
ATOM 642 C CA . ILE A 1 80 ? 4.847 1.030 3.288 1.00 91.62 80 ILE A CA 1
ATOM 643 C C . ILE A 1 80 ? 4.998 0.167 2.036 1.00 91.62 80 ILE A C 1
ATOM 645 O O . ILE A 1 80 ? 4.608 -1.003 2.013 1.00 91.62 80 ILE A O 1
ATOM 649 N N . ARG A 1 81 ? 5.566 0.762 0.984 1.00 89.06 81 ARG A N 1
ATOM 650 C CA . ARG A 1 81 ? 5.881 0.096 -0.280 1.00 89.06 81 ARG A CA 1
ATOM 651 C C . ARG A 1 81 ? 7.169 0.678 -0.840 1.00 89.06 81 ARG A C 1
ATOM 653 O O . ARG A 1 81 ? 7.244 1.887 -1.053 1.00 89.06 81 ARG A O 1
ATOM 660 N N . PHE A 1 82 ? 8.139 -0.177 -1.136 1.00 86.75 82 PHE A N 1
ATOM 661 C CA . PHE A 1 82 ? 9.384 0.216 -1.795 1.00 86.75 82 PHE A CA 1
ATOM 662 C C . PHE A 1 82 ? 9.614 -0.677 -2.998 1.00 86.75 82 PHE A C 1
ATOM 664 O O . PHE A 1 82 ? 9.520 -1.893 -2.892 1.00 86.75 82 PHE A O 1
ATOM 671 N N . ARG A 1 83 ? 9.897 -0.082 -4.153 1.00 84.62 83 ARG A N 1
ATOM 672 C CA . ARG A 1 83 ? 10.192 -0.836 -5.367 1.00 84.62 83 ARG A CA 1
ATOM 673 C C . ARG A 1 83 ? 11.712 -0.901 -5.553 1.00 84.62 83 ARG A C 1
ATOM 675 O O . ARG A 1 83 ? 12.379 0.129 -5.458 1.00 84.62 83 ARG A O 1
ATOM 682 N N . HIS A 1 84 ? 12.242 -2.090 -5.818 1.00 83.38 84 HIS A N 1
ATOM 683 C CA . HIS A 1 84 ? 13.672 -2.339 -6.004 1.00 83.38 84 HIS A CA 1
ATOM 684 C C . HIS A 1 84 ? 14.014 -2.406 -7.484 1.00 83.38 84 HIS A C 1
ATOM 686 O O . HIS A 1 84 ? 13.372 -3.129 -8.248 1.00 83.38 84 HIS A O 1
ATOM 692 N N . GLY A 1 85 ? 15.039 -1.658 -7.881 1.00 83.75 85 GLY A N 1
ATOM 693 C CA . GLY A 1 85 ? 15.591 -1.700 -9.226 1.00 83.75 85 GLY A CA 1
ATOM 694 C C . GLY A 1 85 ? 16.892 -2.494 -9.286 1.00 83.75 85 GLY A C 1
ATOM 695 O O . GLY A 1 85 ? 17.569 -2.694 -8.280 1.00 83.75 85 GLY A O 1
ATOM 696 N N . PHE A 1 86 ? 17.275 -2.890 -10.490 1.00 83.31 86 PHE A N 1
ATOM 697 C CA . PHE A 1 86 ? 18.642 -3.267 -10.812 1.00 83.31 86 PHE A CA 1
ATOM 698 C C . PHE A 1 86 ? 19.144 -2.400 -11.963 1.00 83.31 86 PHE A C 1
ATOM 700 O O . PHE A 1 86 ? 18.372 -1.962 -12.820 1.00 83.31 86 PHE A O 1
ATOM 707 N N . SER A 1 87 ? 20.452 -2.181 -11.993 1.00 90.31 87 SER A N 1
ATOM 708 C CA . SER A 1 87 ? 21.157 -1.692 -13.168 1.00 90.31 87 SER A CA 1
ATOM 709 C C . SER A 1 87 ? 22.420 -2.519 -13.364 1.00 90.31 87 SER A C 1
ATOM 711 O O . SER A 1 87 ? 23.085 -2.928 -12.413 1.00 90.31 87 SER A O 1
ATOM 713 N N . THR A 1 88 ? 22.729 -2.804 -14.619 1.00 90.19 88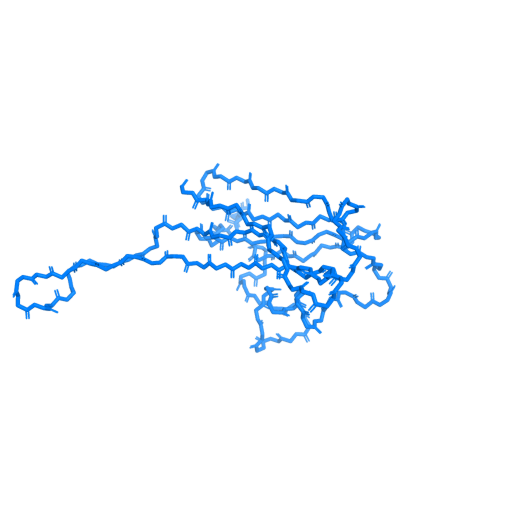 THR A N 1
ATOM 714 C CA . THR A 1 88 ? 23.956 -3.471 -15.036 1.00 90.19 88 THR A CA 1
ATOM 715 C C . THR A 1 88 ? 24.718 -2.507 -15.923 1.00 90.19 88 THR A C 1
ATOM 717 O O . THR A 1 88 ? 24.152 -1.963 -16.874 1.00 90.19 88 THR A O 1
ATOM 720 N N . THR A 1 89 ? 25.991 -2.288 -15.607 1.00 94.94 89 THR A N 1
ATOM 721 C CA . THR A 1 89 ? 26.889 -1.409 -16.360 1.00 94.94 89 THR A CA 1
ATOM 722 C C . THR A 1 89 ? 27.992 -2.209 -17.040 1.00 94.94 89 THR A C 1
ATOM 724 O O . THR A 1 89 ? 28.467 -3.201 -16.485 1.00 94.94 89 THR A O 1
ATOM 727 N N . ASP A 1 90 ? 28.415 -1.780 -18.227 1.00 92.69 90 ASP A N 1
ATOM 728 C CA . ASP A 1 90 ? 29.624 -2.303 -18.867 1.00 92.69 90 ASP A CA 1
ATOM 729 C C . ASP A 1 90 ? 30.907 -1.837 -18.138 1.00 92.69 90 ASP A C 1
ATOM 731 O O . ASP A 1 90 ? 30.861 -1.060 -17.180 1.00 92.69 90 ASP A O 1
ATOM 735 N N . MET A 1 91 ? 32.078 -2.303 -18.593 1.00 90.62 91 MET A N 1
ATOM 736 C CA . MET A 1 91 ? 33.374 -1.899 -18.019 1.00 90.62 91 MET A CA 1
ATOM 737 C C . MET A 1 91 ? 33.708 -0.408 -18.227 1.00 90.62 91 MET A C 1
ATOM 739 O O . MET A 1 91 ? 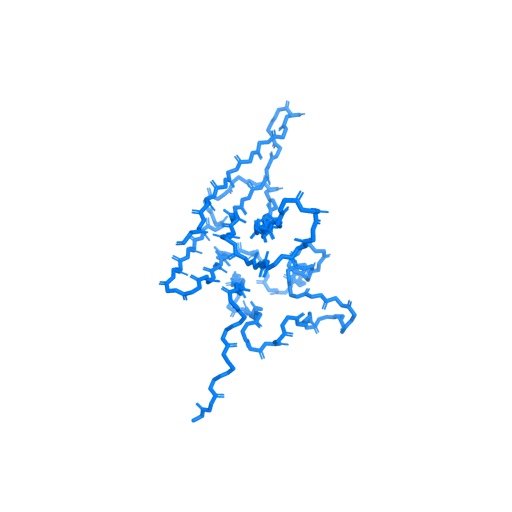34.605 0.105 -17.565 1.00 90.62 91 MET A O 1
ATOM 743 N N . GLY A 1 92 ? 33.010 0.281 -19.136 1.00 92.50 92 GLY A N 1
ATOM 744 C CA . GLY A 1 92 ? 33.130 1.722 -19.373 1.00 92.50 92 GLY A CA 1
ATOM 745 C C . GLY A 1 92 ? 32.182 2.569 -18.517 1.00 92.50 92 GLY A C 1
ATOM 746 O O . GLY A 1 92 ? 32.239 3.793 -18.594 1.00 92.50 92 GLY A O 1
ATOM 747 N N . GLY A 1 93 ? 31.327 1.940 -17.702 1.00 89.75 93 GLY A N 1
ATOM 748 C CA . GLY A 1 93 ? 30.341 2.611 -16.856 1.00 89.75 93 GLY A CA 1
ATOM 749 C C . GLY A 1 93 ? 29.007 2.922 -17.544 1.00 89.75 93 GLY A C 1
ATOM 750 O O . GLY A 1 93 ? 28.159 3.572 -16.934 1.00 89.75 93 GLY A O 1
ATOM 751 N N . ASN A 1 94 ? 28.774 2.460 -18.777 1.00 93.69 94 ASN A N 1
ATOM 752 C CA . ASN A 1 94 ? 27.497 2.667 -19.463 1.00 93.69 94 ASN A CA 1
ATOM 753 C C . ASN A 1 94 ? 26.453 1.667 -18.962 1.00 93.69 94 ASN A C 1
ATOM 755 O O . ASN A 1 94 ? 26.728 0.470 -18.885 1.00 93.69 94 ASN A O 1
ATOM 759 N N . VAL A 1 95 ? 25.235 2.131 -18.665 1.00 90.62 95 VAL A N 1
ATOM 760 C CA . VAL A 1 95 ? 24.110 1.252 -18.307 1.00 90.62 95 VAL A CA 1
ATOM 761 C C . VAL A 1 95 ? 23.673 0.464 -19.542 1.00 90.62 95 VAL A C 1
ATOM 763 O O . VAL A 1 95 ? 23.216 1.048 -20.520 1.00 90.62 95 VAL A O 1
ATOM 766 N N . ILE A 1 96 ? 23.788 -0.862 -19.480 1.00 94.06 96 ILE A N 1
ATOM 767 C CA . ILE A 1 96 ? 23.421 -1.783 -20.569 1.00 94.06 96 ILE A CA 1
ATOM 768 C C . ILE A 1 96 ? 22.113 -2.534 -20.302 1.00 94.06 96 ILE A C 1
ATOM 770 O O . ILE A 1 96 ? 21.480 -3.022 -21.233 1.00 94.06 96 ILE A O 1
ATOM 774 N N . ALA A 1 97 ? 21.689 -2.611 -19.041 1.00 87.50 97 ALA A N 1
ATOM 775 C CA . ALA A 1 97 ? 20.379 -3.119 -18.658 1.00 87.50 97 ALA A CA 1
ATOM 776 C C . ALA A 1 97 ? 19.923 -2.444 -17.365 1.00 87.50 97 ALA A C 1
ATOM 778 O O . ALA A 1 97 ? 20.726 -2.188 -16.468 1.00 87.50 97 ALA A O 1
ATOM 779 N N . SER A 1 98 ? 18.629 -2.185 -17.250 1.00 84.31 98 SER A N 1
ATOM 780 C CA . SER A 1 98 ? 18.000 -1.780 -16.001 1.00 84.31 98 SER A CA 1
ATOM 781 C C . SER A 1 98 ? 16.571 -2.299 -15.954 1.00 84.31 98 SER A C 1
ATOM 783 O O . SER A 1 98 ? 15.960 -2.583 -16.984 1.00 84.31 98 SER A O 1
ATOM 785 N N . GLY A 1 99 ? 16.045 -2.465 -14.749 1.00 78.94 99 GLY A N 1
ATOM 786 C CA . GLY A 1 99 ? 14.688 -2.953 -14.558 1.00 78.94 99 GLY A CA 1
ATOM 787 C C . GLY A 1 99 ? 14.328 -3.078 -13.089 1.00 78.94 99 GLY A C 1
ATOM 788 O O . GLY A 1 99 ? 15.071 -2.634 -12.218 1.00 78.94 99 GLY A O 1
ATOM 789 N N . TRP A 1 100 ? 13.182 -3.697 -12.821 1.00 78.12 100 TRP A N 1
ATOM 790 C CA . TRP A 1 100 ? 12.700 -3.970 -11.470 1.00 78.12 100 TRP A CA 1
ATOM 791 C C . TRP A 1 100 ? 13.099 -5.379 -11.026 1.00 78.12 100 TRP A C 1
ATOM 793 O O . TRP A 1 100 ? 12.935 -6.345 -11.774 1.00 78.12 100 TRP A O 1
ATOM 803 N N . SER A 1 101 ? 13.612 -5.496 -9.804 1.00 81.38 101 SER A N 1
ATOM 804 C CA . SER A 1 101 ? 14.028 -6.761 -9.189 1.00 81.38 101 SER A CA 1
ATOM 805 C C . SER A 1 101 ? 13.070 -7.252 -8.103 1.00 81.38 101 SER A C 1
ATOM 807 O O . SER A 1 101 ? 13.091 -8.440 -7.794 1.00 81.38 101 SER A O 1
ATOM 809 N N . GLY A 1 102 ? 12.214 -6.383 -7.556 1.00 84.75 102 GLY A N 1
ATOM 810 C CA . GLY A 1 102 ? 11.237 -6.769 -6.538 1.00 84.75 102 GLY A CA 1
ATOM 811 C C . GLY A 1 102 ? 10.522 -5.588 -5.890 1.00 84.75 102 GLY A C 1
ATOM 812 O O . GLY A 1 102 ? 10.740 -4.428 -6.249 1.00 84.75 102 GLY A O 1
ATOM 813 N N . VAL A 1 103 ? 9.678 -5.889 -4.905 1.00 87.25 103 VAL A N 1
ATOM 814 C CA . VAL A 1 103 ? 8.969 -4.897 -4.082 1.00 87.25 103 VAL A CA 1
ATOM 815 C C . VAL A 1 103 ? 8.991 -5.327 -2.618 1.00 87.25 103 VAL A C 1
ATOM 817 O O . VAL A 1 103 ? 8.665 -6.467 -2.305 1.00 87.25 103 VAL A O 1
ATOM 820 N N . ASP A 1 104 ? 9.323 -4.406 -1.715 1.00 90.19 104 ASP A N 1
ATOM 821 C CA . ASP A 1 104 ? 9.024 -4.549 -0.291 1.00 90.19 104 ASP A CA 1
ATOM 822 C C . ASP A 1 104 ? 7.617 -4.012 -0.024 1.00 90.19 104 ASP A C 1
ATOM 824 O O . ASP A 1 104 ? 7.291 -2.881 -0.399 1.00 90.19 104 ASP A O 1
ATOM 828 N N . PHE A 1 105 ? 6.802 -4.801 0.668 1.00 91.50 105 PHE A N 1
ATOM 829 C CA . PHE A 1 105 ? 5.450 -4.433 1.074 1.00 91.50 105 PHE A CA 1
ATOM 830 C C . PHE A 1 105 ? 5.227 -4.724 2.555 1.00 91.50 105 PHE A C 1
ATOM 832 O O . PHE A 1 105 ? 5.661 -5.760 3.065 1.00 91.50 105 PHE A O 1
ATOM 839 N N . GLY A 1 106 ? 4.563 -3.816 3.265 1.00 94.19 106 GLY A N 1
ATOM 840 C CA . GLY A 1 106 ? 4.449 -3.945 4.709 1.00 94.19 106 GLY A CA 1
ATOM 841 C C . GLY A 1 106 ? 3.740 -2.798 5.407 1.00 94.19 106 GLY A C 1
ATOM 842 O O . GLY A 1 106 ? 2.972 -2.049 4.801 1.00 94.19 106 GLY A O 1
ATOM 843 N N . TYR A 1 107 ? 4.042 -2.653 6.694 1.00 94.75 107 TYR A N 1
ATOM 844 C CA . TYR A 1 107 ? 3.574 -1.550 7.523 1.00 94.75 107 TYR A CA 1
ATOM 845 C C . TYR A 1 107 ? 4.664 -1.069 8.486 1.00 94.75 107 TYR A C 1
ATOM 847 O O . TYR A 1 107 ? 5.531 -1.828 8.922 1.00 94.75 107 TYR A O 1
ATOM 855 N N . GLN A 1 108 ? 4.591 0.210 8.834 1.00 95.00 108 GLN A N 1
ATOM 856 C CA . GLN A 1 108 ? 5.419 0.848 9.848 1.00 95.00 108 GLN A CA 1
ATOM 857 C C . GLN A 1 108 ? 4.539 1.315 11.003 1.00 95.00 108 GLN A C 1
ATOM 859 O O . GLN A 1 108 ? 3.455 1.842 10.766 1.00 95.00 108 GLN A O 1
ATOM 864 N N . TYR A 1 109 ? 5.013 1.159 12.236 1.00 94.25 109 TYR A N 1
ATOM 865 C CA . TYR A 1 109 ? 4.286 1.557 13.441 1.00 94.25 109 TYR A CA 1
ATOM 866 C C . TYR A 1 109 ? 5.223 2.096 14.520 1.00 94.25 109 TYR A C 1
ATOM 868 O O . TYR A 1 109 ? 6.410 1.763 14.554 1.00 94.25 109 TYR A O 1
ATOM 876 N N . THR A 1 110 ? 4.689 2.920 15.419 1.00 93.62 110 THR A N 1
ATOM 877 C CA . THR A 1 110 ? 5.436 3.467 16.556 1.00 93.62 110 THR A CA 1
ATOM 878 C C . THR A 1 110 ? 5.019 2.754 17.835 1.00 93.62 110 THR A C 1
ATOM 880 O O . THR A 1 110 ? 3.840 2.698 18.170 1.00 93.62 110 THR A O 1
ATOM 883 N N . LYS A 1 111 ? 5.990 2.229 18.583 1.00 90.25 111 LYS A N 1
ATOM 884 C CA . LYS A 1 111 ? 5.783 1.637 19.908 1.00 90.25 111 LYS A CA 1
ATOM 885 C C . LYS A 1 111 ? 6.817 2.209 20.870 1.00 90.25 111 LYS A C 1
ATOM 887 O O . LYS A 1 111 ? 8.003 2.207 20.561 1.00 90.25 111 LYS A O 1
ATOM 892 N N . GLU A 1 112 ? 6.370 2.723 22.017 1.00 92.06 112 GLU A N 1
ATOM 893 C CA . GLU A 1 112 ? 7.255 3.271 23.066 1.00 92.06 112 GLU A CA 1
ATOM 894 C C . GLU A 1 112 ? 8.232 4.348 22.538 1.00 92.06 112 GLU A C 1
ATOM 896 O O . GLU A 1 112 ? 9.405 4.396 22.903 1.00 92.06 112 GLU A O 1
ATOM 901 N N . GLY A 1 113 ? 7.763 5.198 21.615 1.00 90.00 113 GLY A N 1
ATOM 902 C CA . GLY A 1 113 ? 8.574 6.255 20.996 1.00 90.00 113 GLY A CA 1
ATOM 903 C C . GLY A 1 113 ? 9.608 5.766 19.973 1.00 90.00 1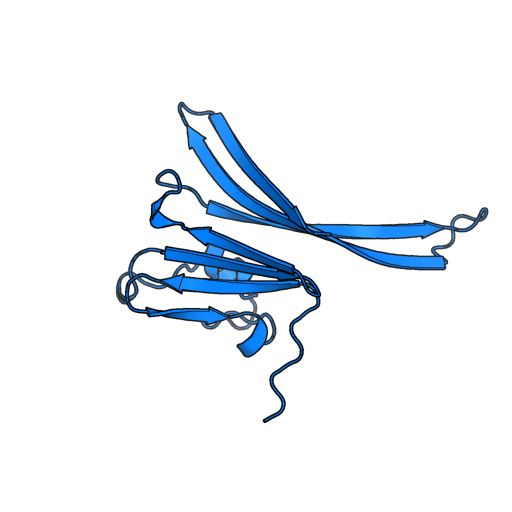13 GLY A C 1
ATOM 904 O O . GLY A 1 113 ? 10.401 6.566 19.481 1.00 90.00 113 GLY A O 1
ATOM 905 N N . ARG A 1 114 ? 9.610 4.472 19.630 1.00 92.31 114 ARG A N 1
ATOM 906 C CA . ARG A 1 114 ? 10.489 3.878 18.613 1.00 92.31 114 ARG A CA 1
ATOM 907 C C . ARG A 1 114 ? 9.679 3.425 17.405 1.00 92.31 114 ARG A C 1
ATOM 909 O O . ARG A 1 114 ? 8.581 2.893 17.552 1.00 92.31 114 ARG A O 1
ATOM 916 N N . ASN A 1 115 ? 10.237 3.623 16.215 1.00 92.69 115 ASN A N 1
ATOM 917 C CA . ASN A 1 115 ? 9.626 3.176 14.967 1.00 92.69 115 ASN A CA 1
ATOM 918 C C . ASN A 1 115 ? 10.072 1.753 14.636 1.00 92.69 115 ASN A C 1
ATOM 920 O O . ASN A 1 115 ? 11.258 1.433 14.706 1.00 92.69 115 ASN A O 1
ATOM 924 N N . TYR A 1 116 ? 9.106 0.928 14.255 1.00 93.88 116 TYR A N 1
ATOM 925 C CA . TYR A 1 116 ? 9.281 -0.459 13.854 1.00 93.88 116 TYR A CA 1
ATOM 926 C C . TYR A 1 116 ? 8.656 -0.671 12.484 1.00 93.88 116 TYR A C 1
ATOM 928 O O . TYR A 1 116 ? 7.672 -0.024 12.128 1.00 93.88 116 TYR A O 1
ATOM 936 N N . GLU A 1 117 ? 9.215 -1.608 11.729 1.00 94.19 117 GLU A N 1
ATOM 937 C CA . GLU A 1 117 ? 8.748 -1.943 10.390 1.00 94.19 117 GLU A CA 1
ATOM 938 C C . GLU A 1 117 ? 8.599 -3.451 10.263 1.00 94.19 117 GLU A C 1
ATOM 940 O O . GLU A 1 117 ? 9.506 -4.216 10.596 1.00 94.19 117 GLU A O 1
ATOM 945 N N . PHE A 1 118 ? 7.450 -3.870 9.747 1.00 93.88 118 PHE A N 1
ATOM 946 C CA . PHE A 1 118 ? 7.283 -5.190 9.174 1.00 93.88 118 PHE A CA 1
ATOM 947 C C . PHE A 1 118 ? 7.274 -5.028 7.663 1.00 93.88 118 PHE A C 1
ATOM 949 O O . PHE A 1 118 ? 6.462 -4.271 7.131 1.00 93.88 118 PHE A O 1
ATOM 956 N N . LYS A 1 119 ? 8.152 -5.749 6.968 1.00 92.25 119 LYS A N 1
ATOM 957 C CA . LYS A 1 119 ? 8.187 -5.769 5.509 1.00 92.25 119 LYS A CA 1
ATOM 958 C C . LYS A 1 119 ? 8.398 -7.177 4.990 1.00 92.25 119 LYS A C 1
ATOM 960 O O . LYS A 1 119 ? 9.153 -7.960 5.566 1.00 92.25 119 LYS A O 1
ATOM 965 N N . LYS A 1 120 ? 7.737 -7.472 3.882 1.00 89.38 120 LYS A N 1
ATOM 966 C CA . LYS A 1 120 ? 7.911 -8.689 3.109 1.00 89.38 120 LYS A CA 1
ATOM 967 C C . LYS A 1 120 ? 8.494 -8.319 1.757 1.00 89.38 120 LYS A C 1
ATOM 969 O O . LYS A 1 120 ? 7.906 -7.507 1.048 1.00 89.38 120 LYS A O 1
ATOM 974 N N . GLU A 1 121 ? 9.636 -8.912 1.432 1.00 88.44 121 GLU A N 1
ATOM 975 C CA . GLU A 1 121 ? 10.217 -8.817 0.097 1.00 88.44 121 GLU A CA 1
ATOM 976 C C . GLU A 1 121 ? 9.480 -9.770 -0.850 1.00 88.44 121 GLU A C 1
ATOM 978 O O . GLU A 1 121 ? 9.184 -10.917 -0.498 1.00 88.44 121 GLU A O 1
ATOM 983 N N . ILE A 1 122 ? 9.177 -9.272 -2.044 1.00 85.75 122 ILE A N 1
ATOM 984 C CA . ILE A 1 122 ? 8.451 -9.972 -3.098 1.00 85.75 122 ILE A CA 1
ATOM 985 C C . ILE A 1 122 ? 9.349 -10.020 -4.335 1.00 85.75 122 ILE A C 1
ATOM 987 O O . ILE A 1 122 ? 9.792 -8.965 -4.797 1.00 85.75 122 ILE A O 1
ATOM 991 N N . ARG A 1 123 ? 9.629 -11.226 -4.845 1.00 79.62 123 ARG A N 1
ATOM 992 C CA . ARG A 1 123 ? 10.545 -11.502 -5.965 1.00 79.62 123 ARG A CA 1
ATOM 993 C C . ARG A 1 123 ? 9.867 -1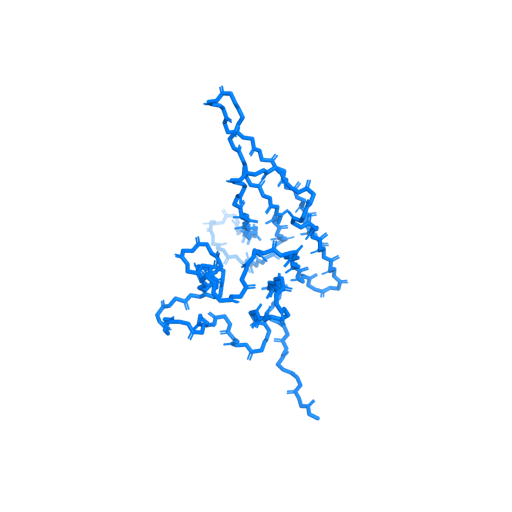2.347 -7.023 1.00 79.62 123 ARG A C 1
ATOM 995 O O . ARG A 1 123 ? 9.127 -13.239 -6.573 1.00 79.62 123 ARG A O 1
#